Protein AF-A0A350LRL0-F1 (afdb_monomer_lite)

Structure (mmCIF, N/CA/C/O backbone):
data_AF-A0A350LRL0-F1
#
_entry.id   AF-A0A350LRL0-F1
#
loop_
_atom_site.group_PDB
_atom_site.id
_atom_site.type_symbol
_atom_site.label_atom_id
_atom_site.label_alt_id
_atom_site.label_comp_id
_atom_site.label_asym_id
_atom_site.label_entity_id
_atom_site.label_seq_id
_atom_site.pdbx_PDB_ins_code
_atom_site.Cartn_x
_atom_site.Cartn_y
_atom_site.Cartn_z
_atom_site.occupancy
_atom_site.B_iso_or_equiv
_atom_site.auth_seq_id
_atom_site.auth_comp_id
_atom_site.auth_asym_id
_atom_site.auth_atom_id
_atom_site.pdbx_PDB_model_num
ATOM 1 N N . MET A 1 1 ? -46.488 15.321 -4.373 1.00 42.00 1 MET A N 1
ATOM 2 C CA . MET A 1 1 ? -45.842 15.539 -5.686 1.00 42.00 1 MET A CA 1
ATOM 3 C C . MET A 1 1 ? -44.333 15.478 -5.457 1.00 42.00 1 MET A C 1
ATOM 5 O O . MET A 1 1 ? -43.796 16.385 -4.841 1.00 42.00 1 MET A O 1
ATOM 9 N N . ILE A 1 2 ? -43.688 14.354 -5.788 1.00 46.22 2 ILE A N 1
ATOM 10 C CA . ILE A 1 2 ? -42.253 14.111 -5.539 1.00 46.22 2 ILE A CA 1
ATOM 11 C C . ILE A 1 2 ? -41.483 14.585 -6.781 1.00 46.22 2 ILE A C 1
ATOM 13 O O . ILE A 1 2 ? -41.866 14.192 -7.885 1.00 46.22 2 ILE A O 1
ATOM 17 N N . PRO A 1 3 ? -40.447 15.434 -6.658 1.00 43.06 3 PRO A N 1
ATOM 18 C CA . PRO A 1 3 ? -39.715 15.912 -7.823 1.00 43.06 3 PRO A CA 1
ATOM 19 C C . PRO A 1 3 ? -38.925 14.760 -8.472 1.00 43.06 3 PRO A C 1
ATOM 21 O O . PRO A 1 3 ? -38.375 13.914 -7.761 1.00 43.06 3 PRO A O 1
ATOM 24 N N . PRO A 1 4 ? -38.843 14.704 -9.812 1.00 54.34 4 PRO A N 1
ATOM 25 C CA . PRO A 1 4 ? -38.115 13.648 -10.501 1.00 54.34 4 PRO A CA 1
ATOM 26 C C . PRO A 1 4 ? -36.609 13.771 -10.241 1.00 54.34 4 PRO A C 1
ATOM 28 O O . PRO A 1 4 ? -36.008 14.834 -10.423 1.00 54.34 4 PRO A O 1
ATOM 31 N N . PHE A 1 5 ? -35.987 12.657 -9.847 1.00 51.94 5 PHE A N 1
ATOM 32 C CA . PHE A 1 5 ? -34.536 12.521 -9.744 1.00 51.94 5 PHE A CA 1
ATOM 33 C C . PHE A 1 5 ? -33.891 12.851 -11.098 1.00 51.94 5 PHE A C 1
ATOM 35 O O . PHE A 1 5 ? -33.984 12.084 -12.058 1.00 51.94 5 PHE A O 1
ATOM 42 N N . ARG A 1 6 ? -33.192 13.989 -11.184 1.00 49.06 6 ARG A N 1
ATOM 43 C CA . ARG A 1 6 ? -32.294 14.274 -12.308 1.00 49.06 6 ARG A CA 1
ATOM 44 C C . ARG A 1 6 ? -31.150 13.261 -12.270 1.00 49.06 6 ARG A C 1
ATOM 46 O O . ARG A 1 6 ? -30.215 13.412 -11.485 1.00 49.06 6 ARG A O 1
ATOM 53 N N . ARG A 1 7 ? -31.194 12.251 -13.146 1.00 56.03 7 ARG A N 1
ATOM 54 C CA . ARG A 1 7 ? -30.024 11.423 -13.474 1.00 56.03 7 ARG A CA 1
ATOM 55 C C . ARG A 1 7 ? -28.923 12.352 -13.990 1.00 56.03 7 ARG A C 1
ATOM 57 O O . ARG A 1 7 ? -28.974 12.819 -15.127 1.00 56.03 7 ARG A O 1
ATOM 64 N N . ARG A 1 8 ? -27.932 12.643 -13.144 1.00 60.28 8 ARG A N 1
ATOM 65 C CA . ARG A 1 8 ? -26.659 13.215 -13.589 1.00 60.28 8 ARG A CA 1
ATOM 66 C C . ARG A 1 8 ? -26.083 12.234 -14.609 1.00 60.28 8 ARG A C 1
ATOM 68 O O . ARG A 1 8 ? -25.881 11.068 -14.288 1.00 60.28 8 ARG A O 1
ATOM 75 N N . ARG A 1 9 ? -25.880 12.693 -15.845 1.00 48.00 9 ARG A N 1
ATOM 76 C CA . ARG A 1 9 ? -25.176 11.926 -16.877 1.00 48.00 9 ARG A CA 1
ATOM 77 C C . ARG A 1 9 ? -23.776 11.639 -16.330 1.00 48.00 9 ARG A C 1
ATOM 79 O O . ARG A 1 9 ? -23.024 12.582 -16.087 1.00 48.00 9 ARG A O 1
ATOM 86 N N . SER A 1 10 ? -23.471 10.372 -16.063 1.00 53.81 10 SER A N 1
ATOM 87 C CA . SER A 1 10 ? -22.123 9.951 -15.690 1.00 53.81 10 SER A CA 1
ATOM 88 C C . SER A 1 10 ? -21.172 10.391 -16.797 1.00 53.81 10 SER A C 1
ATOM 90 O O . SER A 1 10 ? -21.461 10.173 -17.977 1.00 53.81 10 SER A O 1
ATOM 92 N N . ALA A 1 11 ? -20.073 11.050 -16.431 1.00 51.41 11 ALA A N 1
ATOM 93 C CA . ALA A 1 11 ? -18.986 11.287 -17.371 1.00 51.41 11 ALA A CA 1
ATOM 94 C C . ALA A 1 11 ? -18.557 9.934 -17.976 1.00 51.41 11 ALA A C 1
ATOM 96 O O . ALA A 1 11 ? -18.640 8.920 -17.273 1.00 51.41 11 ALA A O 1
ATOM 97 N N . PRO A 1 12 ? -18.144 9.888 -19.255 1.00 48.00 12 PRO A N 1
ATOM 98 C CA . PRO A 1 12 ? -17.633 8.656 -19.841 1.00 48.00 12 PRO A CA 1
ATOM 99 C C . PRO A 1 12 ? -16.511 8.114 -18.952 1.00 48.00 12 PRO A C 1
ATOM 101 O O . PRO A 1 12 ? -15.641 8.875 -18.522 1.00 48.00 12 PRO A O 1
ATOM 104 N N . ALA A 1 13 ? -16.580 6.820 -18.624 1.00 58.97 13 ALA A N 1
ATOM 105 C CA . ALA A 1 13 ? -15.559 6.170 -17.817 1.00 58.97 13 ALA A CA 1
ATOM 106 C C . ALA A 1 13 ? -14.205 6.379 -18.502 1.00 58.97 13 ALA A C 1
ATOM 108 O O . ALA A 1 13 ? -14.066 6.118 -19.699 1.00 58.97 13 ALA A O 1
ATOM 109 N N . ALA A 1 14 ? -13.226 6.901 -17.760 1.00 59.66 14 ALA A N 1
ATOM 110 C CA . ALA A 1 14 ? -11.861 6.957 -18.257 1.00 59.66 14 ALA A CA 1
ATOM 111 C C . ALA A 1 14 ? -11.433 5.533 -18.658 1.00 59.66 14 ALA A C 1
ATOM 113 O O . ALA A 1 14 ? -11.824 4.583 -17.972 1.00 59.66 14 ALA A O 1
ATOM 114 N N . PRO A 1 15 ? -10.669 5.363 -19.750 1.00 62.28 15 PRO A N 1
ATOM 115 C CA . PRO A 1 15 ? -10.182 4.045 -20.130 1.00 62.28 15 PRO A CA 1
ATOM 116 C C . PRO A 1 15 ? -9.421 3.431 -18.950 1.00 62.28 15 PRO A C 1
ATOM 118 O O . PRO A 1 15 ? -8.606 4.107 -18.316 1.00 62.28 15 PRO A O 1
ATOM 121 N N . SER A 1 16 ? -9.719 2.168 -18.639 1.00 77.62 16 SER A N 1
ATOM 122 C CA . SER A 1 16 ? -9.045 1.434 -17.571 1.00 77.62 16 SER A CA 1
ATOM 123 C C . SER A 1 16 ? -7.549 1.386 -17.866 1.00 77.62 16 SER A C 1
ATOM 125 O O . SER A 1 16 ? -7.138 0.915 -18.928 1.00 77.62 16 SER A O 1
ATOM 127 N N . LEU A 1 17 ? -6.739 1.899 -16.941 1.00 86.19 17 LEU A N 1
ATOM 128 C CA . LEU A 1 17 ? -5.289 1.771 -17.035 1.00 86.19 17 LEU A CA 1
ATOM 129 C C . LEU A 1 17 ? -4.916 0.295 -16.892 1.00 86.19 17 LEU A C 1
ATOM 131 O O . LEU A 1 17 ? -5.465 -0.396 -16.036 1.00 86.19 17 LEU A O 1
ATOM 135 N N . ALA A 1 18 ? -3.974 -0.170 -17.712 1.00 93.38 18 ALA A N 1
ATOM 136 C CA . ALA A 1 18 ? -3.388 -1.488 -17.510 1.00 93.38 18 ALA A CA 1
ATOM 137 C C . ALA A 1 18 ? -2.652 -1.525 -16.161 1.00 93.38 18 ALA A C 1
ATOM 139 O O . ALA A 1 18 ? -2.055 -0.525 -15.751 1.00 93.38 18 ALA A O 1
ATOM 140 N N . ILE A 1 19 ? -2.687 -2.676 -15.496 1.00 94.88 19 ILE A N 1
ATOM 141 C CA . ILE A 1 19 ? -1.910 -2.955 -14.287 1.00 94.88 19 ILE A CA 1
ATOM 142 C C . ILE A 1 19 ? -0.736 -3.849 -14.681 1.00 94.88 19 ILE A C 1
ATOM 144 O O . ILE A 1 19 ? -0.911 -4.789 -15.455 1.00 94.88 19 ILE A O 1
ATOM 148 N N . HIS A 1 20 ? 0.460 -3.535 -14.193 1.00 96.31 20 HIS A N 1
ATOM 149 C CA . HIS A 1 20 ? 1.677 -4.272 -14.521 1.00 96.31 20 HIS A CA 1
ATOM 150 C C . HIS A 1 20 ? 2.551 -4.458 -13.281 1.00 96.31 20 HIS A C 1
ATOM 152 O O . HIS A 1 20 ? 3.043 -3.477 -12.729 1.00 96.31 20 HIS A O 1
ATOM 158 N N . ALA A 1 21 ? 2.785 -5.701 -12.867 1.00 95.75 21 ALA A N 1
ATOM 159 C CA . ALA A 1 21 ? 3.709 -5.995 -11.776 1.00 95.75 21 ALA A CA 1
ATOM 160 C C . ALA A 1 21 ? 5.155 -5.752 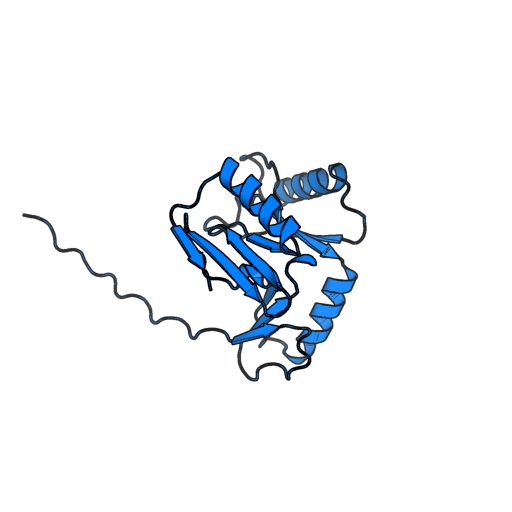-12.220 1.00 95.75 21 ALA A C 1
ATOM 162 O O . ALA A 1 21 ? 5.606 -6.326 -13.215 1.00 95.75 21 ALA A O 1
ATOM 163 N N . VAL A 1 22 ? 5.872 -4.898 -11.482 1.00 93.94 22 VAL A N 1
ATOM 164 C CA . VAL A 1 22 ? 7.192 -4.389 -11.884 1.00 93.94 22 VAL A CA 1
ATOM 165 C C . VAL A 1 22 ? 8.258 -5.487 -11.958 1.00 93.94 22 VAL A C 1
ATOM 167 O O . VAL A 1 22 ? 9.186 -5.398 -12.755 1.00 93.94 22 VAL A O 1
ATOM 170 N N . GLU A 1 23 ? 8.076 -6.553 -11.182 1.00 90.00 23 GLU A N 1
ATOM 171 C CA . GLU A 1 23 ? 8.978 -7.706 -11.084 1.00 90.00 23 GLU A CA 1
ATOM 172 C C . GLU A 1 23 ? 8.495 -8.918 -11.899 1.00 90.00 23 GLU A C 1
ATOM 174 O O . GLU A 1 23 ? 9.087 -9.989 -11.835 1.00 90.00 23 GLU A O 1
ATOM 179 N N . SER A 1 24 ? 7.447 -8.767 -12.722 1.00 90.00 24 SER A N 1
ATOM 180 C CA . SER A 1 24 ? 6.885 -9.882 -13.509 1.00 90.00 24 SER A CA 1
ATOM 181 C C . SER A 1 24 ? 7.812 -10.435 -14.599 1.00 90.00 24 SER A C 1
ATOM 183 O O . SER A 1 24 ? 7.529 -11.487 -15.168 1.00 90.00 24 SER A O 1
ATOM 185 N N . GLY A 1 25 ? 8.863 -9.699 -14.975 1.00 88.56 25 GLY A N 1
ATOM 186 C CA . GLY A 1 25 ? 9.706 -10.012 -16.135 1.00 88.56 25 GLY A CA 1
ATOM 187 C C . GLY A 1 25 ? 9.011 -9.832 -17.494 1.00 88.56 25 GLY A C 1
ATOM 188 O O . GLY A 1 25 ? 9.649 -9.988 -18.536 1.00 88.56 25 GLY A O 1
ATOM 189 N N . ALA A 1 26 ? 7.721 -9.479 -17.515 1.00 91.94 26 ALA A N 1
ATOM 190 C CA . ALA A 1 26 ? 6.982 -9.221 -18.742 1.00 91.94 26 ALA A CA 1
ATOM 191 C C . ALA A 1 26 ? 7.381 -7.866 -19.365 1.00 91.94 26 ALA A C 1
ATOM 193 O O . ALA A 1 26 ? 7.749 -6.932 -18.648 1.00 91.94 26 ALA A O 1
ATOM 194 N N . PRO A 1 27 ? 7.266 -7.699 -20.697 1.00 94.56 27 PRO A N 1
ATOM 195 C CA . PRO A 1 27 ? 7.508 -6.411 -21.339 1.00 94.56 27 PRO A CA 1
ATOM 196 C C . PRO A 1 27 ? 6.594 -5.299 -20.801 1.00 94.56 27 PRO A C 1
ATOM 198 O O . PRO A 1 27 ? 5.399 -5.510 -20.584 1.00 94.56 27 PRO A O 1
ATOM 201 N N . LEU A 1 28 ? 7.138 -4.084 -20.659 1.00 95.44 28 LEU A N 1
ATOM 202 C CA . LEU A 1 28 ? 6.375 -2.919 -20.196 1.00 95.44 28 LEU A CA 1
ATOM 203 C C . LEU A 1 28 ? 5.212 -2.590 -21.164 1.00 95.44 28 LEU A C 1
ATOM 205 O O . LEU A 1 28 ? 5.449 -2.493 -22.375 1.00 95.44 28 LEU A O 1
ATOM 209 N N . PRO A 1 29 ? 3.985 -2.316 -20.669 1.00 95.62 29 PRO A N 1
ATOM 210 C CA . PRO A 1 29 ? 2.821 -2.047 -21.518 1.00 95.62 29 PRO A CA 1
ATOM 211 C C . PRO A 1 29 ? 3.025 -0.883 -22.492 1.00 95.62 29 PRO A C 1
ATOM 213 O O . PRO A 1 29 ? 3.477 0.189 -22.096 1.00 95.62 29 PRO A O 1
ATOM 216 N N . VAL A 1 30 ? 2.630 -1.047 -23.760 1.00 93.81 30 VAL A N 1
ATOM 217 C CA . VAL A 1 30 ? 2.794 -0.019 -24.814 1.00 93.81 30 VAL A CA 1
ATOM 218 C C . VAL A 1 30 ? 2.000 1.272 -24.554 1.00 93.81 30 VAL A C 1
ATOM 220 O O . VAL A 1 30 ? 2.432 2.347 -24.966 1.00 93.81 30 VAL A O 1
ATOM 223 N N . GLY A 1 31 ? 0.869 1.185 -23.847 1.00 94.00 31 GLY A N 1
ATOM 224 C CA . GLY A 1 31 ? 0.020 2.320 -23.464 1.00 94.00 31 GLY A CA 1
ATOM 225 C C . GLY A 1 31 ? 0.231 2.790 -22.017 1.00 94.00 31 GLY A C 1
ATOM 226 O O . GLY A 1 31 ? 1.114 2.286 -21.328 1.00 94.00 31 GLY A O 1
ATOM 227 N N . PRO A 1 32 ? -0.565 3.765 -21.533 1.00 95.81 32 PRO A N 1
ATOM 228 C CA . PRO A 1 32 ? -0.540 4.187 -20.133 1.00 95.81 32 PRO A CA 1
ATOM 229 C C . PRO A 1 32 ? -0.893 3.047 -19.166 1.00 95.81 32 PRO A C 1
ATOM 231 O O . PRO A 1 32 ? -1.869 2.329 -19.386 1.00 95.81 32 PRO A O 1
ATOM 234 N N . PHE A 1 33 ? -0.140 2.920 -18.074 1.00 96.62 33 PHE A N 1
ATOM 235 C CA . PHE A 1 33 ? -0.326 1.865 -17.076 1.00 96.62 33 PHE A CA 1
ATOM 236 C C . PHE A 1 33 ? 0.024 2.332 -15.660 1.00 96.62 33 PHE A C 1
ATOM 238 O O . PHE A 1 33 ? 0.646 3.380 -15.462 1.00 96.62 33 PHE A O 1
ATOM 245 N N . VAL A 1 34 ? -0.382 1.540 -14.674 1.00 96.69 34 VAL A N 1
ATOM 246 C CA . VAL A 1 34 ? 0.053 1.628 -13.279 1.00 96.69 34 VAL A CA 1
ATOM 247 C C . VAL A 1 34 ? 0.939 0.425 -12.992 1.00 96.69 34 VAL A C 1
ATOM 249 O O . VAL A 1 34 ? 0.551 -0.710 -13.269 1.00 96.69 34 VAL A O 1
ATOM 252 N N . ALA A 1 35 ? 2.131 0.680 -12.464 1.00 97.62 35 ALA A N 1
ATOM 253 C CA . ALA A 1 35 ? 3.012 -0.373 -11.997 1.00 97.62 35 ALA A CA 1
ATOM 254 C C . ALA A 1 35 ? 2.628 -0.794 -10.574 1.00 97.62 35 ALA A C 1
ATOM 256 O O . ALA A 1 35 ? 2.305 0.065 -9.745 1.00 97.62 35 ALA A O 1
ATOM 257 N N . THR A 1 36 ? 2.706 -2.089 -10.287 1.00 97.69 36 THR A N 1
ATOM 258 C CA . THR A 1 36 ? 2.526 -2.632 -8.940 1.00 97.69 36 THR A CA 1
ATOM 259 C C . THR A 1 36 ? 3.813 -3.211 -8.385 1.00 97.69 36 THR A C 1
ATOM 261 O O . THR A 1 36 ? 4.625 -3.769 -9.124 1.00 97.69 36 THR A O 1
ATOM 264 N N . VAL A 1 37 ? 3.973 -3.062 -7.075 1.00 97.50 37 VAL A N 1
ATOM 265 C CA . VAL A 1 37 ? 5.040 -3.669 -6.269 1.00 97.50 37 VAL A CA 1
ATOM 266 C C . VAL A 1 37 ? 4.404 -4.583 -5.222 1.00 97.50 37 VAL A C 1
ATOM 268 O O . VAL A 1 37 ? 3.230 -4.352 -4.891 1.00 97.50 37 VAL A O 1
ATOM 271 N N . PRO A 1 38 ? 5.134 -5.580 -4.693 1.00 96.62 38 PRO A N 1
ATOM 272 C CA . PRO A 1 38 ? 4.622 -6.416 -3.618 1.00 96.62 38 PRO A CA 1
ATOM 273 C C . PRO A 1 38 ? 4.167 -5.558 -2.438 1.00 96.62 38 PRO A C 1
ATOM 275 O O . PRO A 1 38 ? 4.906 -4.712 -1.926 1.00 96.62 38 PRO A O 1
ATOM 278 N N . GLY A 1 39 ? 2.923 -5.744 -2.002 1.00 96.75 39 GLY A N 1
ATOM 279 C CA . GLY A 1 39 ? 2.370 -4.920 -0.933 1.00 96.75 39 GLY A CA 1
ATOM 280 C C . GLY A 1 39 ? 3.059 -5.100 0.421 1.00 96.75 39 GLY A C 1
ATOM 281 O O . GLY A 1 39 ? 3.058 -4.169 1.228 1.00 96.75 39 GLY A O 1
ATOM 282 N N . ALA A 1 40 ? 3.680 -6.260 0.643 1.00 96.00 40 ALA A N 1
ATOM 283 C CA . ALA A 1 40 ? 4.448 -6.567 1.846 1.00 96.00 40 ALA A CA 1
ATOM 284 C C . ALA A 1 40 ? 5.738 -5.731 1.962 1.00 96.00 40 ALA A C 1
ATOM 286 O O . ALA A 1 40 ? 6.163 -5.434 3.076 1.00 96.00 40 ALA A O 1
ATOM 287 N N . ASP A 1 41 ? 6.308 -5.284 0.835 1.00 96.88 41 ASP A N 1
ATOM 288 C CA . ASP A 1 41 ? 7.512 -4.436 0.793 1.00 96.88 41 ASP A CA 1
ATOM 289 C C . ASP A 1 41 ? 7.188 -2.935 0.863 1.00 96.88 41 ASP A C 1
ATOM 291 O O . ASP A 1 41 ? 8.073 -2.090 1.030 1.00 96.88 41 ASP A O 1
ATOM 295 N N . ALA A 1 42 ? 5.906 -2.590 0.731 1.00 96.88 42 ALA A N 1
ATOM 296 C CA . ALA A 1 42 ? 5.394 -1.232 0.849 1.00 96.88 42 ALA A CA 1
ATOM 297 C C . ALA A 1 42 ? 4.130 -1.172 1.739 1.00 96.88 42 ALA A C 1
ATOM 299 O O . ALA A 1 42 ? 3.057 -0.751 1.274 1.00 96.88 42 ALA A O 1
ATOM 300 N N . PRO A 1 43 ? 4.220 -1.598 3.017 1.00 96.44 43 PRO A N 1
ATOM 301 C CA . PRO A 1 43 ? 3.092 -1.600 3.933 1.00 96.44 43 PRO A CA 1
ATOM 302 C C . PRO A 1 43 ? 2.570 -0.192 4.216 1.00 96.44 43 PRO A C 1
ATOM 304 O O . PRO A 1 43 ? 3.284 0.817 4.159 1.00 96.44 43 PRO A O 1
ATOM 307 N N . LEU A 1 44 ? 1.292 -0.151 4.577 1.00 96.38 44 LEU A N 1
ATOM 308 C CA . LEU A 1 44 ? 0.590 1.050 4.981 1.00 96.38 44 LEU A CA 1
ATOM 309 C C . LEU A 1 44 ? 0.468 1.083 6.507 1.00 96.38 44 LEU A C 1
ATOM 311 O O . LEU A 1 44 ? -0.272 0.302 7.093 1.00 96.38 44 LEU A O 1
ATOM 315 N N . LEU A 1 45 ? 1.193 1.992 7.156 1.00 95.31 45 LEU A N 1
ATOM 316 C CA . LEU A 1 45 ? 1.216 2.085 8.615 1.00 95.31 45 LEU A CA 1
ATOM 317 C C . LEU A 1 45 ? 0.248 3.165 9.122 1.00 95.31 45 LEU A C 1
ATOM 319 O O . LEU A 1 45 ? 0.302 4.299 8.621 1.00 95.31 45 LEU A O 1
ATOM 323 N N . PRO A 1 46 ? -0.619 2.853 10.106 1.00 94.06 46 PRO A N 1
ATOM 324 C CA . PRO A 1 46 ? -1.492 3.832 10.739 1.00 94.06 46 PRO A CA 1
ATOM 325 C C . PRO A 1 46 ? -0.706 4.803 11.621 1.00 94.06 46 PRO A C 1
ATOM 327 O O . PRO A 1 46 ? 0.348 4.478 12.166 1.00 94.06 46 PRO A O 1
ATOM 330 N N . LEU A 1 47 ? -1.224 6.023 11.744 1.00 94.88 47 LEU A N 1
ATOM 331 C CA . LEU A 1 47 ? -0.637 7.102 12.529 1.00 94.88 47 LEU A CA 1
ATOM 332 C C . LEU A 1 47 ? -1.719 7.799 13.349 1.00 94.88 47 LEU A C 1
ATOM 334 O O . LEU A 1 47 ? -2.796 8.107 12.837 1.00 94.88 47 LEU A O 1
ATOM 338 N N . ASP A 1 48 ? -1.387 8.155 14.584 1.00 92.69 48 ASP A N 1
ATOM 339 C CA . ASP A 1 48 ? -2.263 8.940 15.453 1.00 92.69 48 ASP A CA 1
ATOM 340 C C . ASP A 1 48 ? -1.948 10.435 15.303 1.00 92.69 48 ASP A C 1
ATOM 342 O O . ASP A 1 48 ? -1.177 11.028 16.061 1.00 92.69 48 ASP A O 1
ATOM 346 N N . LEU A 1 49 ? -2.457 11.047 14.235 1.00 91.44 49 LEU A N 1
ATOM 347 C CA . LEU A 1 49 ? -2.132 12.432 13.895 1.00 91.44 49 LEU A CA 1
ATOM 348 C C . LEU A 1 49 ? -3.201 13.407 14.404 1.00 91.44 49 LEU A C 1
ATOM 350 O O . LEU A 1 49 ? -4.345 13.332 13.947 1.00 91.44 49 LEU A O 1
ATOM 354 N N . PRO A 1 50 ? -2.831 14.419 15.215 1.00 88.62 50 PRO A N 1
ATOM 355 C CA . PRO A 1 50 ? -3.764 15.455 15.640 1.00 88.62 50 PRO A CA 1
ATOM 356 C C . PRO A 1 50 ? -4.458 16.147 14.458 1.00 88.62 50 PRO A C 1
ATOM 358 O O . PRO A 1 50 ? -3.833 16.481 13.444 1.00 88.62 50 PRO A O 1
ATOM 361 N N . SER A 1 51 ? -5.757 16.410 14.604 1.00 84.38 51 SER A N 1
ATOM 362 C CA . SER A 1 51 ? -6.614 16.973 13.549 1.00 84.38 51 SER A CA 1
ATOM 363 C C . SER A 1 51 ? -6.235 18.397 13.125 1.00 84.38 51 SER A C 1
ATOM 365 O O . SER A 1 51 ? -6.521 18.793 11.999 1.00 84.38 51 SER A O 1
ATOM 367 N N . GLY A 1 52 ? -5.562 19.159 13.994 1.00 86.50 52 GLY A N 1
ATOM 368 C CA . GLY A 1 52 ? -5.100 20.522 13.705 1.00 86.50 52 GLY A CA 1
ATOM 369 C C . GLY A 1 52 ? -3.797 20.612 12.899 1.00 86.50 52 GLY A C 1
ATOM 370 O O . GLY A 1 52 ? -3.405 21.710 12.506 1.00 86.50 52 GLY A O 1
ATOM 371 N N . LEU A 1 53 ? -3.100 19.493 12.659 1.00 89.00 53 LEU A N 1
ATOM 372 C CA . LEU A 1 53 ? -1.830 19.494 11.928 1.00 89.00 53 LEU A CA 1
ATOM 373 C C . LEU A 1 53 ? -2.039 19.398 10.419 1.00 89.00 53 LEU A C 1
ATOM 375 O O . LEU A 1 53 ? -2.632 18.434 9.935 1.00 89.00 53 LEU A O 1
ATOM 379 N N . ASN A 1 54 ? -1.414 20.321 9.686 1.00 87.69 54 ASN A N 1
ATOM 380 C CA . ASN A 1 54 ? -1.444 20.388 8.226 1.00 87.69 54 ASN A CA 1
ATOM 381 C C . ASN A 1 54 ? -0.029 20.459 7.630 1.00 87.69 54 ASN A C 1
ATOM 383 O O . ASN A 1 54 ? 0.932 20.837 8.309 1.00 87.69 54 ASN A O 1
ATOM 387 N N . GLY A 1 55 ? 0.090 20.111 6.345 1.00 88.75 55 GLY A N 1
ATOM 388 C CA . GLY A 1 55 ? 1.317 20.259 5.558 1.00 88.75 55 GLY A CA 1
ATOM 389 C C . GLY A 1 55 ? 2.567 19.683 6.234 1.00 88.75 55 GLY A C 1
ATOM 390 O O . GLY A 1 55 ? 2.562 18.568 6.758 1.00 88.75 55 GLY A O 1
ATOM 391 N N . VAL A 1 56 ? 3.643 20.473 6.250 1.00 91.12 56 VAL A N 1
ATOM 392 C CA . VAL A 1 56 ? 4.960 20.070 6.777 1.00 91.12 56 VAL A CA 1
ATOM 393 C C . VAL A 1 56 ? 4.907 19.673 8.256 1.00 91.12 56 VAL A C 1
ATOM 395 O O . VAL A 1 56 ? 5.598 18.741 8.665 1.00 91.12 56 VAL A O 1
ATOM 398 N N . ALA A 1 57 ? 4.076 20.335 9.070 1.00 92.81 57 ALA A N 1
ATOM 399 C CA . ALA A 1 57 ? 3.956 20.011 10.492 1.00 92.81 57 ALA A CA 1
ATOM 400 C C . ALA A 1 57 ? 3.378 18.603 10.700 1.00 92.81 57 ALA A C 1
ATOM 402 O O . ALA A 1 57 ? 3.898 17.834 11.511 1.00 92.81 57 ALA A O 1
ATOM 403 N N . ARG A 1 58 ? 2.360 18.242 9.908 1.00 94.50 58 ARG A N 1
ATOM 404 C CA . ARG A 1 58 ? 1.769 16.898 9.903 1.00 94.50 58 ARG A CA 1
ATOM 405 C C . ARG A 1 58 ? 2.796 15.842 9.505 1.00 94.50 58 ARG A C 1
ATOM 407 O O . ARG A 1 58 ? 2.956 14.847 10.207 1.00 94.50 58 ARG A O 1
ATOM 414 N N . GLU A 1 59 ? 3.547 16.089 8.432 1.00 94.06 59 GLU A N 1
ATOM 415 C CA . GLU A 1 59 ? 4.597 15.170 7.973 1.00 94.06 59 GLU A CA 1
ATOM 416 C C . GLU A 1 59 ? 5.727 15.005 8.998 1.00 94.06 59 GLU A C 1
ATOM 418 O O . GLU A 1 59 ? 6.220 13.894 9.200 1.00 94.06 59 GLU A O 1
ATOM 423 N N . ARG A 1 60 ? 6.121 16.079 9.695 1.00 94.19 60 ARG A N 1
ATOM 424 C CA . ARG A 1 60 ? 7.148 16.015 10.744 1.00 94.19 60 ARG A CA 1
ATOM 425 C C . ARG A 1 60 ? 6.711 15.141 11.919 1.00 94.19 60 ARG A C 1
ATOM 427 O O . ARG A 1 60 ? 7.524 14.354 12.406 1.00 94.19 60 ARG A O 1
ATOM 434 N N . VAL A 1 61 ? 5.460 15.273 12.362 1.00 95.56 61 VAL A N 1
ATOM 435 C CA . VAL A 1 61 ? 4.901 14.459 13.454 1.00 95.56 61 VAL A CA 1
ATOM 436 C C . VAL A 1 61 ? 4.757 13.001 13.027 1.00 95.56 61 VAL A C 1
ATOM 438 O O . VAL A 1 61 ? 5.231 12.129 13.747 1.00 95.56 61 VAL A O 1
ATOM 441 N N . ALA A 1 62 ? 4.237 12.737 11.826 1.00 95.50 62 ALA A N 1
ATOM 442 C CA . ALA A 1 62 ? 4.150 11.387 11.267 1.00 95.50 62 ALA A CA 1
ATOM 443 C C . ALA A 1 62 ? 5.513 10.680 11.226 1.00 95.50 62 ALA A C 1
ATOM 445 O O . ALA A 1 62 ? 5.677 9.585 11.755 1.00 95.50 62 ALA A O 1
ATOM 446 N N . ARG A 1 63 ? 6.534 11.340 10.661 1.00 94.94 63 ARG A N 1
ATOM 447 C CA . ARG A 1 63 ? 7.897 10.786 10.606 1.00 94.94 63 ARG A CA 1
ATOM 448 C C . ARG A 1 63 ? 8.486 10.555 11.995 1.00 94.94 63 ARG A C 1
ATOM 450 O O . ARG A 1 63 ? 9.312 9.665 12.153 1.00 94.94 63 ARG A O 1
ATOM 457 N N . ARG A 1 64 ? 8.121 11.377 12.985 1.00 94.31 64 ARG A N 1
ATOM 458 C CA . ARG A 1 64 ? 8.554 11.178 14.371 1.00 94.31 64 ARG A CA 1
ATOM 459 C C . ARG A 1 64 ? 7.898 9.943 14.982 1.00 94.31 64 ARG A C 1
ATOM 461 O O . ARG A 1 64 ? 8.634 9.119 15.496 1.00 94.31 64 ARG A O 1
ATOM 468 N N . GLN A 1 65 ? 6.579 9.792 14.864 1.00 95.75 65 GLN A N 1
ATOM 469 C CA . GLN A 1 65 ? 5.873 8.612 15.374 1.00 95.75 65 GLN A CA 1
ATOM 470 C C . GLN A 1 65 ? 6.453 7.313 14.815 1.00 95.75 65 GLN A C 1
ATOM 472 O O . GLN A 1 65 ? 6.712 6.391 15.575 1.00 95.75 65 GLN A O 1
ATOM 477 N N . LEU A 1 66 ? 6.749 7.270 13.513 1.00 95.31 66 LEU A N 1
ATOM 478 C CA . LEU A 1 66 ? 7.364 6.092 12.897 1.00 95.31 66 LEU A CA 1
ATOM 479 C C . LEU A 1 66 ? 8.766 5.794 13.445 1.00 95.31 66 LEU A C 1
ATOM 481 O O . LEU A 1 66 ? 9.080 4.639 13.716 1.00 95.31 66 LEU A O 1
ATOM 485 N N . ARG A 1 67 ? 9.607 6.817 13.648 1.00 93.50 67 ARG A N 1
ATOM 486 C CA . ARG A 1 67 ? 10.924 6.627 14.283 1.00 93.50 67 ARG A CA 1
ATOM 487 C C . ARG A 1 67 ? 10.797 6.140 15.722 1.00 93.50 67 ARG A C 1
ATOM 489 O O . ARG A 1 67 ? 11.524 5.235 16.110 1.00 93.50 67 ARG A O 1
ATOM 496 N N . ASP A 1 68 ? 9.876 6.723 16.483 1.00 94.12 68 ASP A N 1
ATOM 497 C CA . ASP A 1 68 ? 9.621 6.347 17.876 1.00 94.12 68 ASP A CA 1
ATOM 498 C C . ASP A 1 68 ? 9.074 4.901 17.960 1.00 94.12 68 ASP A C 1
ATOM 500 O O . ASP A 1 68 ? 9.358 4.193 18.921 1.00 94.12 68 ASP A O 1
ATOM 504 N N . ALA A 1 69 ? 8.377 4.429 16.916 1.00 91.19 69 ALA A N 1
ATOM 505 C CA . ALA A 1 69 ? 7.936 3.042 16.738 1.00 91.19 69 ALA A CA 1
ATOM 506 C C . ALA A 1 69 ? 9.029 2.086 16.207 1.00 91.19 69 ALA A C 1
ATOM 508 O O . ALA A 1 69 ? 8.749 0.917 15.956 1.00 91.19 69 ALA A O 1
ATOM 509 N N . GLY A 1 70 ? 10.268 2.557 16.023 1.00 89.88 70 GLY A N 1
ATOM 510 C CA . GLY A 1 70 ? 11.409 1.724 15.630 1.00 89.88 70 GLY A CA 1
ATOM 511 C C . GLY A 1 70 ? 11.675 1.623 14.124 1.00 89.88 70 GLY A C 1
ATOM 512 O O . GLY A 1 70 ? 12.514 0.823 13.718 1.00 89.88 70 GLY A O 1
ATOM 513 N N . CYS A 1 71 ? 11.019 2.431 13.281 1.00 88.75 71 CYS A N 1
ATOM 514 C CA . CYS A 1 71 ? 11.346 2.482 11.853 1.00 88.75 71 CYS A CA 1
ATOM 515 C C . CYS A 1 71 ? 12.795 2.955 11.645 1.00 88.75 71 CYS A C 1
ATOM 517 O O . CYS A 1 71 ? 13.176 4.048 12.078 1.00 88.75 71 CYS A O 1
ATOM 519 N N . ALA A 1 72 ? 13.585 2.133 10.954 1.00 82.81 72 ALA A N 1
ATOM 520 C CA . ALA A 1 72 ? 15.006 2.362 10.735 1.00 82.81 72 ALA A CA 1
ATOM 521 C C . ALA A 1 72 ? 15.298 3.562 9.814 1.00 82.81 72 ALA A C 1
ATOM 523 O O . ALA A 1 72 ? 14.459 4.029 9.036 1.00 82.81 72 ALA A O 1
ATOM 524 N N . ALA A 1 73 ? 16.540 4.048 9.881 1.00 83.50 73 ALA A N 1
ATOM 525 C CA . ALA A 1 73 ? 17.078 4.926 8.849 1.00 83.50 73 ALA A CA 1
ATOM 526 C C . ALA A 1 73 ? 17.164 4.172 7.507 1.00 83.50 73 ALA A C 1
ATOM 528 O O . ALA A 1 73 ? 17.381 2.966 7.492 1.00 83.50 73 ALA A O 1
ATOM 529 N N . GLY A 1 74 ? 17.007 4.884 6.387 1.00 88.62 74 GLY A N 1
ATOM 530 C CA . GLY A 1 74 ? 17.044 4.295 5.038 1.00 88.62 74 GLY A CA 1
ATOM 531 C C . GLY A 1 74 ? 15.673 3.984 4.431 1.00 88.62 74 GLY A C 1
ATOM 532 O O . GLY A 1 74 ? 15.583 3.778 3.225 1.00 88.62 74 GLY A O 1
ATOM 533 N N . LEU A 1 75 ? 14.598 4.048 5.222 1.00 94.81 75 LEU A N 1
ATOM 534 C CA . LEU A 1 75 ? 13.232 3.893 4.722 1.00 94.81 75 LEU A CA 1
ATOM 535 C C . LEU A 1 75 ? 12.754 5.143 3.959 1.00 94.81 75 LEU A C 1
ATOM 537 O O . LEU A 1 75 ? 12.922 6.279 4.424 1.00 94.81 75 LEU A O 1
ATOM 541 N N . ASP A 1 76 ? 12.098 4.945 2.814 1.00 94.94 76 ASP A N 1
ATOM 542 C CA . ASP A 1 76 ? 11.318 5.984 2.139 1.00 94.94 76 ASP A CA 1
ATOM 543 C C . ASP A 1 76 ? 9.899 6.000 2.727 1.00 94.94 76 ASP A C 1
ATOM 545 O O . ASP A 1 76 ? 9.189 4.995 2.755 1.00 94.94 76 ASP A O 1
ATOM 549 N N . LEU A 1 77 ? 9.511 7.168 3.242 1.00 95.06 77 LEU A N 1
ATOM 550 C CA . LEU A 1 77 ? 8.251 7.387 3.951 1.00 95.06 77 LEU A CA 1
ATOM 551 C C . LEU A 1 77 ? 7.390 8.363 3.142 1.00 95.06 77 LEU A C 1
ATOM 553 O O . LEU A 1 77 ? 7.777 9.533 2.968 1.00 95.06 77 LEU A O 1
ATOM 557 N N . ARG A 1 78 ? 6.224 7.908 2.667 1.00 93.81 78 ARG A N 1
ATOM 558 C CA . ARG A 1 78 ? 5.290 8.686 1.835 1.00 93.81 78 ARG A CA 1
ATOM 559 C C . ARG A 1 78 ? 3.902 8.797 2.475 1.00 93.81 78 ARG A C 1
ATOM 561 O O . ARG A 1 78 ? 3.286 7.778 2.769 1.00 93.81 78 ARG A O 1
ATOM 568 N N . PRO A 1 79 ? 3.347 10.014 2.626 1.00 94.38 79 PRO A N 1
ATOM 569 C CA . PRO A 1 79 ? 1.967 10.177 3.071 1.00 94.38 79 PRO A CA 1
ATOM 570 C C . PRO A 1 79 ? 0.978 9.463 2.143 1.00 94.38 79 PRO A C 1
ATOM 572 O O . PRO A 1 79 ? 0.959 9.721 0.936 1.00 94.38 79 PRO A O 1
ATOM 575 N N . ALA A 1 80 ? 0.109 8.623 2.702 1.00 93.62 80 ALA A N 1
ATOM 576 C CA . ALA A 1 80 ? -0.911 7.919 1.938 1.00 93.62 80 ALA A CA 1
ATOM 577 C C . ALA A 1 80 ? -2.167 8.787 1.779 1.00 93.62 80 ALA A C 1
ATOM 579 O O . ALA A 1 80 ? -3.106 8.752 2.575 1.00 93.62 80 ALA A O 1
ATOM 580 N N . ARG A 1 81 ? -2.188 9.601 0.723 1.00 91.50 81 ARG A N 1
ATOM 581 C CA . ARG A 1 81 ? -3.292 10.526 0.407 1.00 91.50 81 ARG A CA 1
ATOM 582 C C . ARG A 1 81 ? -4.413 9.824 -0.376 1.00 91.50 81 ARG A C 1
ATOM 584 O O . ARG A 1 81 ? -4.738 10.236 -1.487 1.00 91.50 81 ARG A O 1
ATOM 591 N N . LEU A 1 82 ? -4.950 8.743 0.195 1.00 87.50 82 LEU A N 1
ATOM 592 C CA . LEU A 1 82 ? -5.907 7.831 -0.454 1.00 87.50 82 LEU A CA 1
ATOM 593 C C . LEU A 1 82 ? -7.376 8.290 -0.348 1.00 87.50 82 LEU A C 1
ATOM 595 O O . LEU A 1 82 ? -8.195 7.951 -1.198 1.00 87.50 82 LEU A O 1
ATOM 599 N N . GLY A 1 83 ? -7.701 9.078 0.678 1.00 79.81 83 GLY A N 1
ATOM 600 C CA . GLY A 1 83 ? -9.050 9.573 0.953 1.00 79.81 83 GLY A CA 1
ATOM 601 C C . GLY A 1 83 ? -9.514 10.732 0.067 1.00 79.81 83 GLY A C 1
ATOM 602 O O . GLY A 1 83 ? -8.741 11.363 -0.657 1.00 79.81 83 GLY A O 1
ATOM 603 N N . SER A 1 84 ? -10.796 11.088 0.195 1.00 76.06 84 SER A N 1
ATOM 604 C CA . SER A 1 84 ? -11.398 12.237 -0.510 1.00 76.06 84 SER A CA 1
ATOM 605 C C . SER A 1 84 ? -10.792 13.587 -0.101 1.00 76.06 84 SER A C 1
ATOM 607 O O . SER A 1 84 ? -10.812 14.543 -0.878 1.00 76.06 84 SER A O 1
ATOM 609 N N . ARG A 1 85 ? -10.215 13.669 1.104 1.00 81.62 85 ARG A N 1
ATOM 610 C CA . ARG A 1 85 ? -9.537 14.853 1.641 1.00 81.62 85 ARG A CA 1
ATOM 611 C C . ARG A 1 85 ? -8.035 14.597 1.730 1.00 81.62 85 ARG A C 1
ATOM 613 O O . ARG A 1 85 ? -7.530 14.062 2.709 1.00 81.62 85 ARG A O 1
ATOM 620 N N . ARG A 1 86 ? -7.295 15.041 0.711 1.00 75.50 86 ARG A N 1
ATOM 621 C CA . ARG A 1 86 ? -5.839 14.817 0.590 1.00 75.50 86 ARG A CA 1
ATOM 622 C C . ARG A 1 86 ? -4.995 15.357 1.746 1.00 75.50 86 ARG A C 1
ATOM 624 O O . ARG A 1 86 ? -3.847 14.942 1.867 1.00 75.50 86 ARG A O 1
ATOM 631 N N . GLU A 1 87 ? -5.518 16.285 2.540 1.00 78.88 87 GLU A N 1
ATOM 632 C CA . GLU A 1 87 ? -4.817 16.879 3.686 1.00 78.88 87 GLU A CA 1
ATOM 633 C C . GLU A 1 87 ? -5.071 16.135 5.008 1.00 78.88 87 GLU A C 1
ATOM 635 O O . GLU A 1 87 ? -4.289 16.284 5.940 1.00 78.88 87 GLU A O 1
ATOM 640 N N . SER A 1 88 ? -6.101 15.281 5.091 1.00 81.19 88 SER A N 1
ATOM 641 C CA . SER A 1 88 ? -6.466 14.553 6.318 1.00 81.19 88 SER A CA 1
ATOM 642 C C . SER A 1 88 ? -5.939 13.117 6.364 1.00 81.19 88 SER A C 1
ATOM 644 O O . SER A 1 88 ? -6.487 12.285 7.078 1.00 81.19 88 SER A O 1
ATOM 646 N N . TRP A 1 89 ? -4.899 12.802 5.592 1.00 91.94 89 TRP A N 1
ATOM 647 C CA . TRP A 1 89 ? -4.296 11.468 5.575 1.00 91.94 89 TRP A CA 1
ATOM 648 C C . TRP A 1 89 ? -3.795 11.075 6.971 1.00 91.94 89 TRP A C 1
ATOM 650 O O . TRP A 1 89 ? -3.185 11.892 7.657 1.00 91.94 89 TRP A O 1
ATOM 660 N N . ALA A 1 90 ? -4.029 9.834 7.389 1.00 91.62 90 ALA A N 1
ATOM 661 C CA . ALA A 1 90 ? -3.614 9.306 8.697 1.00 91.62 90 ALA A CA 1
ATOM 662 C C . ALA A 1 90 ? -2.762 8.034 8.580 1.00 91.62 90 ALA A C 1
ATOM 664 O O . ALA A 1 90 ? -2.572 7.317 9.552 1.00 91.62 90 ALA A O 1
ATOM 665 N N . ARG A 1 91 ? -2.254 7.742 7.379 1.00 94.88 91 ARG A N 1
ATOM 666 C CA . ARG A 1 91 ? -1.412 6.574 7.123 1.00 94.88 91 ARG A CA 1
ATOM 667 C C . ARG A 1 91 ? -0.188 6.938 6.291 1.00 94.88 91 ARG A C 1
ATOM 669 O O . ARG A 1 91 ? -0.200 7.916 5.534 1.00 94.88 91 ARG A O 1
ATOM 676 N N . MET A 1 92 ? 0.868 6.154 6.439 1.00 96.06 92 MET A N 1
ATOM 677 C CA . MET A 1 92 ? 2.146 6.312 5.751 1.00 96.06 92 MET A CA 1
ATOM 678 C C . MET A 1 92 ? 2.475 5.035 4.988 1.00 96.06 92 MET A C 1
ATOM 680 O O . MET A 1 92 ? 2.458 3.960 5.573 1.00 96.06 92 MET A O 1
ATOM 684 N N . LEU A 1 93 ? 2.791 5.160 3.702 1.00 96.75 93 LEU A N 1
ATOM 685 C CA . LEU A 1 93 ? 3.469 4.097 2.972 1.00 96.75 93 LEU A CA 1
ATOM 686 C C . LEU A 1 93 ? 4.938 4.111 3.374 1.00 96.75 93 LEU A C 1
ATOM 688 O O . LEU A 1 93 ? 5.582 5.168 3.348 1.00 96.75 93 LEU A O 1
ATOM 692 N N . VAL A 1 94 ? 5.440 2.945 3.748 1.00 96.38 94 VAL A N 1
ATOM 693 C CA . VAL A 1 94 ? 6.811 2.749 4.212 1.00 96.38 94 VAL A CA 1
ATOM 694 C C . VAL A 1 94 ? 7.439 1.665 3.364 1.00 96.38 94 VAL A C 1
ATOM 696 O O . VAL A 1 94 ? 6.845 0.613 3.210 1.00 96.38 94 VAL A O 1
ATOM 699 N N . CYS A 1 95 ? 8.616 1.921 2.807 1.00 96.56 95 CYS A N 1
ATOM 700 C CA . CYS A 1 95 ? 9.373 0.927 2.048 1.00 96.56 95 CYS A CA 1
ATOM 701 C C . CYS A 1 95 ? 10.871 1.172 2.208 1.00 96.56 95 CYS A C 1
ATOM 703 O O . CYS A 1 95 ? 11.290 2.255 2.634 1.00 96.56 95 CYS A O 1
ATOM 705 N N . ASP A 1 96 ? 11.682 0.182 1.854 1.00 96.56 96 ASP A N 1
ATOM 706 C CA . ASP A 1 96 ? 13.125 0.366 1.764 1.00 96.56 96 ASP A CA 1
ATOM 707 C C . ASP A 1 96 ? 13.486 1.342 0.625 1.00 96.56 96 ASP A C 1
ATOM 709 O O . ASP A 1 96 ? 12.934 1.294 -0.480 1.00 96.56 96 ASP A O 1
ATOM 713 N N . GLY A 1 97 ? 14.401 2.274 0.903 1.00 96.38 97 GLY A N 1
ATOM 714 C CA . GLY A 1 97 ? 14.801 3.296 -0.059 1.00 96.38 97 GLY A CA 1
ATOM 715 C C . GLY A 1 97 ? 15.531 2.743 -1.286 1.00 96.38 97 GLY A C 1
ATOM 716 O O . GLY A 1 97 ? 15.377 3.314 -2.371 1.00 96.38 97 GLY A O 1
ATOM 717 N N . ALA A 1 98 ? 16.292 1.654 -1.136 1.00 96.19 98 ALA A N 1
ATOM 718 C CA . ALA A 1 98 ? 16.961 0.971 -2.238 1.00 96.19 98 ALA A CA 1
ATOM 719 C C . ALA A 1 98 ? 15.947 0.206 -3.095 1.00 96.19 98 ALA A C 1
ATOM 721 O O . ALA A 1 98 ? 15.920 0.431 -4.302 1.00 96.19 98 ALA A O 1
ATOM 722 N N . LEU A 1 99 ? 15.021 -0.546 -2.483 1.00 96.12 99 LEU A N 1
ATOM 723 C CA . LEU A 1 99 ? 13.932 -1.205 -3.226 1.00 96.12 99 LEU A CA 1
ATOM 724 C C . LEU A 1 99 ? 13.122 -0.200 -4.051 1.00 96.12 99 LEU A C 1
ATOM 726 O O . LEU A 1 99 ? 12.878 -0.395 -5.241 1.00 96.12 99 LEU A O 1
ATOM 730 N N . ARG A 1 100 ? 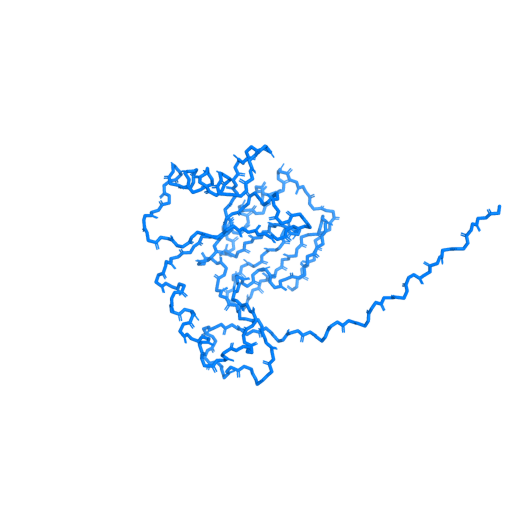12.780 0.952 -3.462 1.00 96.19 100 ARG A N 1
ATOM 731 C CA . ARG A 1 100 ? 12.105 2.027 -4.196 1.00 96.19 100 ARG A CA 1
ATOM 732 C C . ARG A 1 100 ? 12.922 2.524 -5.396 1.00 96.19 100 ARG A C 1
ATOM 734 O O . ARG A 1 100 ? 12.337 2.860 -6.431 1.00 96.19 100 ARG A O 1
ATOM 741 N N . ALA A 1 101 ? 14.239 2.657 -5.252 1.00 96.44 101 ALA A N 1
ATOM 742 C CA . ALA A 1 101 ? 15.115 3.084 -6.340 1.00 96.44 101 ALA A CA 1
ATOM 743 C C . ALA A 1 101 ? 15.204 2.024 -7.451 1.00 96.44 101 ALA A C 1
ATOM 745 O O . ALA A 1 101 ? 15.184 2.380 -8.634 1.00 96.44 101 ALA A O 1
ATOM 746 N N . ASP A 1 102 ? 15.207 0.746 -7.085 1.00 96.81 102 ASP A N 1
ATOM 747 C CA . ASP A 1 102 ? 15.200 -0.374 -8.023 1.00 96.81 102 ASP A CA 1
ATOM 748 C C . ASP A 1 102 ? 13.891 -0.408 -8.818 1.00 96.81 102 ASP A C 1
ATOM 750 O O . ASP A 1 102 ? 13.913 -0.378 -10.051 1.00 96.81 102 ASP A O 1
ATOM 754 N N . TRP A 1 103 ? 12.738 -0.309 -8.147 1.00 97.19 103 TRP A N 1
ATOM 755 C CA . TRP A 1 103 ? 11.436 -0.201 -8.813 1.00 97.19 103 TRP A CA 1
ATOM 756 C C . TRP A 1 103 ? 11.365 0.997 -9.764 1.00 97.19 103 TRP A C 1
ATOM 758 O O . TRP A 1 103 ? 10.842 0.885 -10.875 1.00 97.19 103 TRP A O 1
ATOM 768 N N . ALA A 1 104 ? 11.914 2.149 -9.361 1.00 95.69 104 ALA A N 1
ATOM 769 C CA . ALA A 1 104 ? 11.978 3.332 -10.217 1.00 95.69 104 ALA A CA 1
ATOM 770 C C . ALA A 1 104 ? 12.842 3.095 -11.467 1.00 95.69 104 ALA A C 1
ATOM 772 O O . ALA A 1 104 ? 12.484 3.557 -12.552 1.00 95.69 104 ALA A O 1
ATOM 773 N N . THR A 1 105 ? 13.943 2.355 -11.329 1.00 96.81 105 THR A N 1
ATOM 774 C CA . THR A 1 105 ? 14.830 1.981 -12.437 1.00 96.81 105 THR A CA 1
ATOM 775 C C . 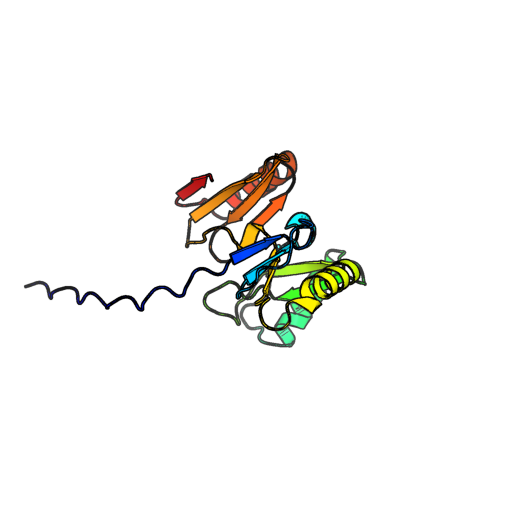THR A 1 105 ? 14.132 1.034 -13.410 1.00 96.81 105 THR A C 1
ATOM 777 O O . THR A 1 105 ? 14.184 1.261 -14.620 1.00 96.81 105 THR A O 1
ATOM 780 N N . LEU A 1 106 ? 13.403 0.037 -12.901 1.00 96.56 106 LEU A N 1
ATOM 781 C CA . LEU A 1 106 ? 12.656 -0.925 -13.718 1.00 96.56 106 LEU A CA 1
ATOM 782 C C . LEU A 1 106 ? 11.592 -0.250 -14.598 1.00 96.56 106 LEU A C 1
ATOM 784 O O . LEU A 1 106 ? 11.434 -0.602 -15.768 1.00 96.56 106 LEU A O 1
ATOM 788 N N . VAL A 1 107 ? 10.888 0.765 -14.080 1.00 96.88 107 VAL A N 1
ATOM 789 C CA . VAL A 1 107 ? 9.859 1.490 -14.853 1.00 96.88 107 VAL A CA 1
ATOM 790 C C . VAL A 1 107 ? 10.395 2.679 -15.649 1.00 96.88 107 VAL A C 1
ATOM 792 O O . VAL A 1 107 ? 9.654 3.240 -16.460 1.00 96.88 107 VAL A O 1
ATOM 795 N N . ALA A 1 108 ? 11.655 3.082 -15.466 1.00 96.75 108 ALA A N 1
ATOM 796 C CA . ALA A 1 108 ? 12.230 4.249 -16.138 1.00 96.75 108 ALA A CA 1
ATOM 797 C C . ALA A 1 108 ? 12.070 4.230 -17.677 1.00 96.75 108 ALA A C 1
ATOM 799 O O . ALA A 1 108 ? 11.682 5.266 -18.233 1.00 96.75 108 ALA A O 1
ATOM 800 N N . PRO A 1 109 ? 12.238 3.091 -18.390 1.00 97.00 109 PRO A N 1
ATOM 801 C CA . PRO A 1 109 ? 12.042 3.029 -19.844 1.00 97.00 109 PRO A CA 1
ATOM 802 C C . PRO A 1 109 ? 10.601 3.323 -20.302 1.00 97.00 109 PRO A C 1
ATOM 804 O O . PRO A 1 109 ? 10.362 3.662 -21.465 1.00 97.00 109 PRO A O 1
ATOM 807 N N . ALA A 1 110 ? 9.609 3.212 -19.411 1.00 96.25 110 ALA A N 1
ATOM 808 C CA . ALA A 1 110 ? 8.232 3.584 -19.724 1.00 96.25 110 ALA A CA 1
ATOM 809 C C . ALA A 1 110 ? 8.019 5.103 -19.797 1.00 96.25 110 ALA A C 1
ATOM 811 O O . ALA A 1 110 ? 7.067 5.556 -20.446 1.00 96.25 110 ALA A O 1
ATOM 812 N N . GLY A 1 111 ? 8.879 5.895 -19.149 1.00 95.88 111 GLY A N 1
ATOM 813 C CA . GLY A 1 111 ? 8.714 7.339 -19.020 1.00 95.88 111 GLY A CA 1
ATOM 814 C C . GLY A 1 111 ? 7.304 7.703 -18.543 1.00 95.88 111 GLY A C 1
ATOM 815 O O . GLY A 1 111 ? 6.786 7.144 -17.581 1.00 95.88 111 GLY A O 1
ATOM 816 N N . ARG A 1 112 ? 6.631 8.609 -19.263 1.00 95.38 112 ARG A N 1
ATOM 817 C CA . ARG A 1 112 ? 5.280 9.099 -18.912 1.00 95.38 112 ARG A CA 1
ATOM 818 C C . ARG A 1 112 ? 4.151 8.067 -19.073 1.00 95.38 112 ARG A C 1
ATOM 820 O O . ARG A 1 112 ? 3.016 8.380 -18.699 1.00 95.38 112 ARG A O 1
ATOM 827 N N . ARG A 1 113 ? 4.422 6.885 -19.649 1.00 95.88 113 ARG A N 1
ATOM 828 C CA . ARG A 1 113 ? 3.434 5.795 -19.746 1.00 95.88 113 ARG A CA 1
ATOM 829 C C . ARG A 1 113 ? 3.155 5.176 -18.380 1.00 95.88 113 ARG A C 1
ATOM 831 O O . ARG A 1 113 ? 1.997 4.890 -18.093 1.00 95.88 113 ARG A O 1
ATOM 838 N N . CYS A 1 114 ? 4.174 5.045 -17.530 1.00 97.12 114 CYS A N 1
ATOM 839 C CA . CYS A 1 114 ? 3.980 4.655 -16.138 1.00 97.12 114 CYS A CA 1
ATOM 840 C C . CYS A 1 114 ? 3.393 5.847 -15.372 1.00 97.12 114 CYS A C 1
ATOM 842 O O . CYS A 1 114 ? 4.028 6.892 -15.223 1.00 97.12 114 CYS A O 1
ATOM 844 N N . ARG A 1 115 ? 2.134 5.726 -14.950 1.00 95.88 115 ARG A N 1
ATOM 845 C CA . ARG A 1 115 ? 1.383 6.805 -14.291 1.00 95.88 115 ARG A CA 1
ATOM 846 C C . ARG A 1 115 ? 1.620 6.848 -12.788 1.00 95.88 115 ARG A C 1
ATOM 848 O O . ARG A 1 115 ? 1.517 7.922 -12.198 1.00 95.88 115 ARG A O 1
ATOM 855 N N . ALA A 1 116 ? 1.895 5.694 -12.193 1.00 94.94 116 ALA A N 1
ATOM 856 C CA . ALA A 1 116 ? 2.168 5.517 -10.778 1.00 94.94 116 ALA A CA 1
ATOM 857 C C . ALA A 1 116 ? 2.857 4.167 -10.549 1.00 94.94 116 ALA A C 1
ATOM 859 O O . ALA A 1 116 ? 2.679 3.245 -11.343 1.00 94.94 116 ALA A O 1
ATOM 860 N N . VAL A 1 117 ? 3.582 4.074 -9.436 1.00 96.06 117 VAL A N 1
ATOM 861 C CA . VAL A 1 117 ? 4.024 2.819 -8.822 1.00 96.06 117 VAL A CA 1
ATOM 862 C C . VAL A 1 117 ? 3.326 2.748 -7.468 1.00 96.06 117 VAL A C 1
ATOM 864 O O . VAL A 1 117 ? 3.402 3.718 -6.708 1.00 96.06 117 VAL A O 1
ATOM 867 N N . LEU A 1 118 ? 2.597 1.672 -7.188 1.00 95.94 118 LEU A N 1
ATOM 868 C CA . LEU A 1 118 ? 1.857 1.516 -5.935 1.00 95.94 118 LEU A CA 1
ATOM 869 C C . LEU A 1 118 ? 1.823 0.056 -5.465 1.00 95.94 118 LEU A C 1
ATOM 871 O O . LEU A 1 118 ? 1.920 -0.842 -6.297 1.00 95.94 118 LEU A O 1
ATOM 875 N N . PRO A 1 119 ? 1.681 -0.186 -4.154 1.00 97.62 119 PRO A N 1
ATOM 876 C CA . PRO A 1 119 ? 1.402 -1.515 -3.624 1.00 97.62 119 PRO A CA 1
ATOM 877 C C . PRO A 1 119 ? 0.231 -2.192 -4.344 1.00 97.62 119 PRO A C 1
ATOM 879 O O . PRO A 1 119 ? -0.813 -1.570 -4.553 1.00 97.62 119 PRO A O 1
ATOM 882 N N . ASP A 1 120 ? 0.385 -3.461 -4.702 1.00 96.44 120 ASP A N 1
ATOM 883 C CA . ASP A 1 120 ? -0.623 -4.266 -5.401 1.00 96.44 120 ASP A CA 1
ATOM 884 C C . ASP A 1 120 ? -2.035 -4.212 -4.786 1.00 96.44 120 ASP A C 1
ATOM 886 O O . ASP A 1 120 ? -3.010 -4.024 -5.516 1.00 96.44 120 ASP A O 1
ATOM 890 N N . TYR A 1 121 ? -2.176 -4.275 -3.462 1.00 97.38 121 TYR A N 1
ATOM 891 C CA . TYR A 1 121 ? -3.466 -4.223 -2.770 1.00 97.38 121 TYR A CA 1
ATOM 892 C C . TYR A 1 121 ? -4.218 -2.904 -3.002 1.00 97.38 121 TYR A C 1
ATOM 894 O O . TYR A 1 121 ? -5.440 -2.866 -2.883 1.00 97.38 121 TYR A O 1
ATOM 902 N N . LEU A 1 122 ? -3.532 -1.818 -3.386 1.00 96.62 122 LEU A N 1
ATOM 903 C CA . LEU A 1 122 ? -4.166 -0.543 -3.741 1.00 96.62 122 LEU A CA 1
ATOM 904 C C . LEU A 1 122 ? -4.781 -0.542 -5.151 1.00 96.62 122 LEU A C 1
ATOM 906 O O . LEU A 1 122 ? -5.485 0.410 -5.493 1.00 96.62 122 LEU A O 1
ATOM 910 N N . THR A 1 123 ? -4.544 -1.583 -5.960 1.00 95.00 123 THR A N 1
ATOM 911 C CA . THR A 1 123 ? -5.245 -1.789 -7.243 1.00 95.00 123 THR A CA 1
ATOM 912 C C . THR A 1 123 ? -6.593 -2.477 -7.091 1.00 95.00 123 THR A C 1
ATOM 914 O O . THR A 1 123 ? -7.415 -2.405 -8.007 1.00 95.00 123 THR A O 1
ATOM 917 N N . LEU A 1 124 ? -6.840 -3.110 -5.942 1.00 96.00 124 LEU A N 1
ATOM 918 C CA . LEU A 1 124 ? -8.113 -3.753 -5.666 1.00 96.00 124 LEU A CA 1
ATOM 919 C C . LEU A 1 124 ? -9.244 -2.711 -5.621 1.00 96.00 124 LEU A C 1
ATOM 921 O O . LEU A 1 124 ? -9.028 -1.566 -5.195 1.00 96.00 124 LEU A O 1
ATOM 925 N N . PRO A 1 125 ? -10.471 -3.093 -6.022 1.00 94.69 125 PRO A N 1
ATOM 926 C CA . PRO A 1 125 ? -11.639 -2.240 -5.873 1.00 94.69 125 PRO A CA 1
ATOM 927 C C . PRO A 1 125 ? -11.787 -1.720 -4.439 1.00 94.69 125 PRO A C 1
ATOM 929 O O . PRO A 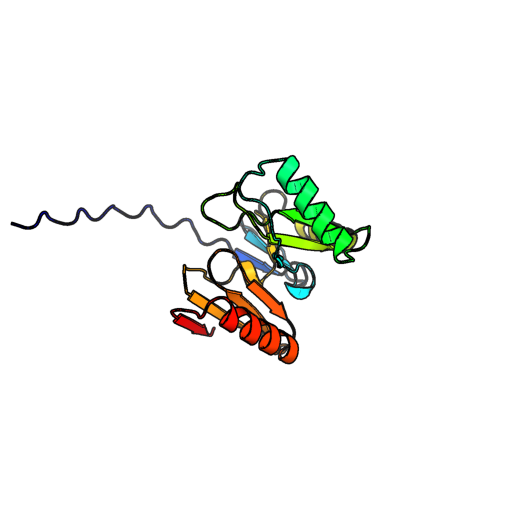1 125 ? -11.497 -2.416 -3.471 1.00 94.69 125 PRO A O 1
ATOM 932 N N . ALA A 1 126 ? -12.272 -0.489 -4.296 1.00 94.38 126 ALA A N 1
ATOM 933 C CA . ALA A 1 126 ? -12.458 0.133 -2.993 1.00 94.38 126 ALA A CA 1
ATOM 934 C C . ALA A 1 126 ? -13.775 0.907 -2.948 1.00 94.38 126 ALA A C 1
ATOM 936 O O . ALA A 1 126 ? -14.102 1.667 -3.861 1.00 94.38 126 ALA A O 1
ATOM 937 N N . ALA A 1 127 ? -14.510 0.746 -1.852 1.00 94.44 127 ALA A N 1
ATOM 938 C CA . ALA A 1 127 ? -15.695 1.532 -1.539 1.00 94.44 127 ALA A CA 1
ATOM 939 C C . ALA A 1 127 ? -15.810 1.715 -0.016 1.00 94.44 127 ALA A C 1
ATOM 941 O O . ALA A 1 127 ? -15.269 0.901 0.735 1.00 94.44 127 ALA A O 1
ATOM 942 N N . PRO A 1 128 ? -16.496 2.764 0.475 1.00 93.19 128 PRO A N 1
ATOM 943 C CA . PRO A 1 128 ? -16.773 2.901 1.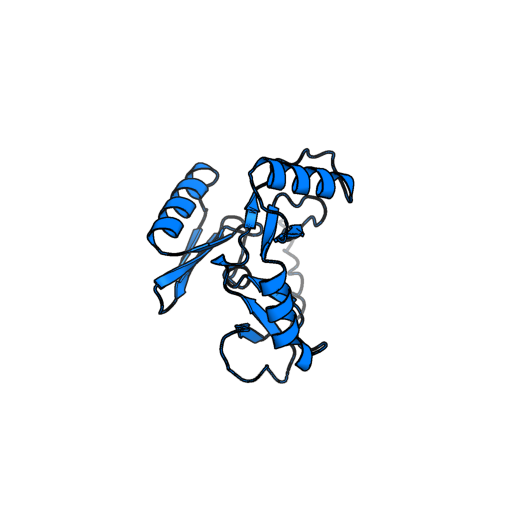903 1.00 93.19 128 PRO A CA 1
ATOM 944 C C . PRO A 1 128 ? -17.466 1.649 2.461 1.00 93.19 128 PRO A C 1
ATOM 946 O O . PRO A 1 128 ? -18.470 1.208 1.907 1.00 93.19 128 PRO A O 1
ATOM 949 N N . GLY A 1 129 ? -16.927 1.080 3.543 1.00 94.25 129 GLY A N 1
ATOM 950 C CA . GLY A 1 129 ? -17.477 -0.113 4.200 1.00 94.25 129 GLY A CA 1
ATOM 951 C C . GLY A 1 129 ? -17.300 -1.436 3.441 1.00 94.25 129 GLY A C 1
ATOM 952 O O . GLY A 1 129 ? -17.778 -2.457 3.927 1.00 94.25 129 GLY A O 1
ATOM 953 N N . LEU A 1 130 ? -16.633 -1.445 2.282 1.00 97.19 130 LEU A N 1
ATOM 954 C CA . LEU A 1 130 ? -16.328 -2.663 1.529 1.00 97.19 130 LEU A CA 1
ATOM 955 C C . LEU A 1 130 ? -14.920 -3.149 1.866 1.00 97.19 130 LEU A C 1
ATOM 957 O O . LEU A 1 130 ? -13.959 -2.392 1.727 1.00 97.19 130 LEU A O 1
ATOM 961 N N . TRP A 1 131 ? -14.799 -4.421 2.233 1.00 98.19 131 TRP A N 1
ATOM 962 C CA . TRP A 1 131 ? -13.523 -5.128 2.208 1.00 98.19 131 TRP A CA 1
ATOM 963 C C . TRP A 1 131 ? -13.414 -5.942 0.926 1.00 98.19 131 TRP A C 1
ATOM 965 O O . TRP A 1 131 ? -14.351 -6.650 0.562 1.00 98.19 131 TRP A O 1
ATOM 975 N N . VAL A 1 132 ? -12.276 -5.851 0.247 1.00 98.50 132 VAL A N 1
ATOM 976 C CA . VAL A 1 132 ? -11.946 -6.719 -0.887 1.00 98.50 132 VAL A CA 1
ATOM 977 C C . VAL A 1 132 ? -10.746 -7.564 -0.513 1.00 98.50 132 VAL A C 1
ATOM 979 O O . VAL A 1 132 ? -9.759 -7.022 -0.025 1.00 98.50 132 VAL A O 1
ATOM 982 N N . ILE A 1 133 ? -10.844 -8.874 -0.713 1.00 98.12 133 ILE A N 1
ATOM 983 C CA . ILE A 1 133 ? -9.795 -9.833 -0.373 1.00 98.12 133 ILE A CA 1
ATOM 984 C C . ILE A 1 133 ? -9.532 -10.698 -1.602 1.00 98.12 133 ILE A C 1
ATOM 986 O O . ILE A 1 133 ? -10.456 -11.304 -2.143 1.00 98.12 133 ILE A O 1
ATOM 990 N N . GLU A 1 134 ? -8.278 -10.754 -2.021 1.00 97.81 134 GLU A N 1
ATOM 991 C CA . GLU A 1 134 ? -7.788 -11.589 -3.115 1.00 97.81 134 GLU A CA 1
ATOM 992 C C . GLU A 1 134 ? -6.645 -12.456 -2.580 1.00 97.81 134 GLU A C 1
ATOM 994 O O . GLU A 1 134 ? -5.823 -11.984 -1.793 1.00 97.81 134 GLU A O 1
ATOM 999 N N . VAL A 1 135 ? -6.599 -13.722 -2.987 1.00 96.50 135 VAL A N 1
ATOM 1000 C CA . VAL A 1 135 ? -5.480 -14.624 -2.684 1.00 96.50 135 VAL A CA 1
ATOM 1001 C C . VAL A 1 135 ? -4.840 -14.986 -4.009 1.00 96.50 135 VAL A C 1
ATOM 1003 O O . VAL A 1 135 ? -5.533 -15.463 -4.906 1.00 96.50 135 VAL A O 1
ATOM 1006 N N . ASP A 1 136 ? -3.549 -14.708 -4.158 1.00 90.50 136 ASP A N 1
ATOM 1007 C CA . ASP A 1 136 ? -2.841 -15.090 -5.377 1.00 90.50 136 ASP A CA 1
ATOM 1008 C C . ASP A 1 136 ? -2.487 -16.585 -5.406 1.00 90.50 136 ASP A C 1
ATOM 1010 O O . ASP A 1 136 ? -2.715 -17.330 -4.451 1.00 90.50 136 ASP A O 1
ATOM 1014 N N . GLU A 1 137 ? -1.931 -17.037 -6.530 1.00 87.56 137 GLU A N 1
ATOM 1015 C CA . GLU A 1 137 ? -1.522 -18.433 -6.719 1.00 87.56 137 GLU A CA 1
ATOM 1016 C C . GLU A 1 137 ? -0.420 -18.873 -5.737 1.00 87.56 137 GLU A C 1
ATOM 1018 O O . GLU A 1 137 ? -0.304 -20.061 -5.441 1.00 87.56 137 GLU A O 1
ATOM 1023 N N . GLY A 1 138 ? 0.367 -17.925 -5.217 1.00 87.69 138 GLY A N 1
ATOM 1024 C CA . GLY A 1 138 ? 1.408 -18.157 -4.215 1.00 87.69 138 GLY A CA 1
ATOM 1025 C C . GLY A 1 138 ? 0.879 -18.229 -2.781 1.00 87.69 138 GLY A C 1
ATOM 1026 O O . GLY A 1 138 ? 1.629 -18.594 -1.881 1.00 87.69 138 GLY A O 1
ATOM 1027 N N . GLY A 1 139 ? -0.402 -17.921 -2.562 1.00 92.31 139 GLY A N 1
ATOM 1028 C CA . GLY A 1 139 ? -1.030 -17.899 -1.244 1.00 92.31 139 GLY A CA 1
ATOM 1029 C C . GLY A 1 139 ? -0.936 -16.552 -0.523 1.00 92.31 139 GLY A C 1
ATOM 1030 O O . GLY A 1 139 ? -1.467 -16.436 0.582 1.00 92.31 139 GLY A O 1
ATOM 1031 N N . THR A 1 140 ? -0.342 -15.521 -1.132 1.00 96.25 140 THR A N 1
ATOM 1032 C CA . THR A 1 140 ? -0.304 -14.184 -0.527 1.00 96.25 140 THR A CA 1
ATOM 1033 C C . THR A 1 140 ? -1.703 -13.585 -0.555 1.00 96.25 140 THR A C 1
ATOM 1035 O O . THR A 1 140 ? -2.376 -13.539 -1.590 1.00 96.25 140 THR A O 1
ATOM 1038 N N . VAL A 1 141 ? -2.148 -13.089 0.595 1.00 98.12 141 VAL A N 1
ATOM 1039 C CA . VAL A 1 141 ? -3.432 -12.410 0.743 1.00 98.12 141 VAL A CA 1
ATOM 1040 C C . VAL A 1 141 ? -3.228 -10.920 0.515 1.00 98.12 141 VAL A C 1
ATOM 1042 O O . VAL A 1 141 ? -2.464 -10.276 1.231 1.00 98.12 141 VAL A O 1
ATOM 1045 N N . ARG A 1 142 ? -3.962 -10.353 -0.441 1.00 98.38 142 ARG A N 1
ATOM 1046 C CA . ARG A 1 142 ? -4.061 -8.913 -0.692 1.00 98.38 142 ARG A CA 1
ATOM 1047 C C . ARG A 1 142 ? -5.433 -8.438 -0.240 1.00 98.38 142 ARG A C 1
ATOM 1049 O O . ARG A 1 142 ? -6.455 -8.968 -0.671 1.00 98.38 142 ARG A O 1
ATOM 1056 N N . ALA A 1 143 ? -5.464 -7.440 0.633 1.00 98.25 143 ALA A N 1
ATOM 1057 C CA . ALA A 1 143 ? -6.690 -6.927 1.220 1.00 98.25 143 ALA A CA 1
ATOM 1058 C C . ALA A 1 143 ? -6.803 -5.412 1.044 1.00 98.25 143 ALA A C 1
ATOM 1060 O O . ALA A 1 143 ? -5.872 -4.658 1.325 1.00 98.25 143 ALA A O 1
ATOM 1061 N N . ARG A 1 144 ? -7.982 -4.951 0.628 1.00 97.62 144 ARG A N 1
ATOM 1062 C CA . ARG A 1 144 ? -8.355 -3.537 0.546 1.00 97.62 144 ARG A CA 1
ATOM 1063 C C . ARG A 1 144 ? -9.504 -3.273 1.502 1.00 97.62 144 ARG A C 1
ATOM 1065 O O . ARG A 1 144 ? -10.637 -3.677 1.245 1.00 97.62 144 ARG A O 1
ATOM 1072 N N . LEU A 1 145 ? -9.207 -2.608 2.614 1.00 96.69 145 LEU A N 1
ATOM 1073 C CA . LEU A 1 145 ? -10.139 -2.414 3.726 1.00 96.69 145 LEU A CA 1
ATOM 1074 C C . LEU A 1 145 ? -10.793 -1.028 3.629 1.00 96.69 145 LEU A C 1
ATOM 1076 O O . LEU A 1 145 ? -10.586 -0.131 4.444 1.00 96.69 145 LEU A O 1
ATOM 1080 N N . GLY A 1 146 ? -11.568 -0.826 2.566 1.00 94.31 146 GLY A N 1
ATOM 1081 C CA . GLY A 1 146 ? -12.189 0.455 2.243 1.00 94.31 146 GLY A CA 1
ATOM 1082 C C . GLY A 1 146 ? -11.282 1.403 1.453 1.00 94.31 146 GLY A C 1
ATOM 1083 O O . GLY A 1 146 ? -10.394 0.993 0.708 1.00 94.31 146 GLY A O 1
ATOM 1084 N N . LEU A 1 147 ? -11.548 2.710 1.554 1.00 93.62 147 LEU A N 1
ATOM 1085 C CA . LEU A 1 147 ? -10.894 3.719 0.706 1.00 93.62 147 LEU A CA 1
ATOM 1086 C C . LEU A 1 147 ? -9.460 4.050 1.129 1.00 93.62 147 LEU A C 1
ATOM 1088 O O . LEU A 1 147 ? -8.650 4.465 0.300 1.00 93.62 147 LEU A O 1
ATOM 1092 N N . GLU A 1 148 ? -9.149 3.911 2.412 1.00 93.25 148 GLU A N 1
ATOM 1093 C CA . GLU A 1 148 ? -7.929 4.471 2.993 1.00 93.25 148 GLU A CA 1
ATOM 1094 C C . GLU A 1 148 ? -6.992 3.420 3.568 1.00 93.25 148 GLU A C 1
ATOM 1096 O O . GLU A 1 148 ? -5.937 3.803 4.055 1.00 93.25 148 GLU A O 1
ATOM 1101 N N . ASP A 1 149 ? -7.346 2.136 3.492 1.00 94.75 149 ASP A N 1
ATOM 1102 C CA . ASP A 1 149 ? -6.628 1.072 4.187 1.00 94.75 149 ASP A CA 1
ATOM 1103 C C . ASP A 1 149 ? -6.483 -0.200 3.340 1.00 94.75 149 ASP A C 1
ATOM 1105 O O . ASP A 1 149 ? -7.192 -0.384 2.343 1.00 94.75 149 ASP A O 1
ATOM 1109 N N . GLY A 1 150 ? -5.530 -1.050 3.697 1.00 96.94 150 GLY A N 1
ATOM 1110 C CA . GLY A 1 150 ? -5.206 -2.287 3.001 1.00 96.94 150 GLY A CA 1
ATOM 1111 C C . GLY A 1 150 ? -3.792 -2.779 3.291 1.00 96.94 150 GLY A C 1
ATOM 1112 O O . GLY A 1 150 ? -2.958 -2.039 3.809 1.00 96.94 150 GLY A O 1
ATOM 1113 N N . PHE A 1 151 ? -3.534 -4.034 2.944 1.00 98.31 151 PHE A N 1
ATOM 1114 C CA . PHE A 1 151 ? -2.247 -4.691 3.142 1.00 98.31 151 PHE A CA 1
ATOM 1115 C C . PHE A 1 151 ? -2.071 -5.861 2.161 1.00 98.31 151 PHE A C 1
ATOM 1117 O O . PHE A 1 151 ? -3.042 -6.334 1.567 1.00 98.31 151 PHE A O 1
ATOM 1124 N N . ALA A 1 152 ? -0.839 -6.357 2.034 1.00 98.19 152 ALA A N 1
ATOM 1125 C CA . ALA A 1 152 ? -0.555 -7.687 1.501 1.00 98.19 152 ALA A CA 1
ATOM 1126 C C . ALA A 1 152 ? 0.288 -8.462 2.518 1.00 98.19 152 ALA A C 1
ATOM 1128 O O . ALA A 1 152 ? 1.193 -7.882 3.121 1.00 98.19 152 ALA A O 1
ATOM 1129 N N . ALA A 1 153 ? -0.038 -9.730 2.752 1.00 98.00 153 ALA A N 1
ATOM 1130 C CA . ALA A 1 153 ? 0.643 -10.559 3.739 1.00 98.00 153 ALA A CA 1
ATOM 1131 C C . ALA A 1 153 ? 0.426 -12.056 3.480 1.00 98.00 153 ALA A C 1
ATOM 1133 O O . ALA A 1 153 ? -0.558 -12.460 2.862 1.00 98.00 153 ALA A O 1
ATOM 1134 N N . GLU A 1 154 ? 1.315 -12.874 4.038 1.00 97.19 154 GLU A N 1
ATOM 1135 C CA . GLU A 1 154 ? 1.131 -14.324 4.147 1.00 97.19 154 GLU A CA 1
ATOM 1136 C C . GLU A 1 154 ? -0.142 -14.679 4.947 1.00 97.19 154 GLU A C 1
ATOM 1138 O O . GLU A 1 154 ? -0.549 -13.895 5.815 1.00 97.19 154 GLU A O 1
ATOM 1143 N N . PRO A 1 155 ? -0.759 -15.857 4.724 1.00 96.75 155 PRO A N 1
ATOM 1144 C CA . PRO A 1 155 ? -2.082 -16.201 5.257 1.00 96.75 155 PRO A CA 1
ATOM 1145 C C . PRO A 1 155 ? -2.274 -15.994 6.764 1.00 96.75 155 PRO A C 1
ATOM 1147 O O . PRO A 1 155 ? -3.283 -15.423 7.185 1.00 96.75 155 PRO A O 1
ATOM 1150 N N . ASP A 1 156 ? -1.313 -16.424 7.583 1.00 97.44 156 ASP A N 1
ATOM 1151 C CA . ASP A 1 156 ? -1.430 -16.345 9.044 1.00 97.44 156 ASP A CA 1
ATOM 1152 C C . ASP A 1 156 ? -1.387 -14.896 9.541 1.00 97.44 156 ASP A C 1
ATOM 1154 O O . ASP A 1 156 ? -2.192 -14.490 10.384 1.00 97.44 156 ASP A O 1
ATOM 1158 N N . LEU A 1 157 ? -0.490 -14.085 8.972 1.00 97.88 157 LEU A N 1
ATOM 1159 C CA . LEU A 1 157 ? -0.409 -12.662 9.287 1.00 97.88 157 LEU A CA 1
ATOM 1160 C C . LEU A 1 157 ? -1.638 -11.921 8.754 1.00 97.88 157 LEU A C 1
ATOM 1162 O O . LEU A 1 157 ? -2.216 -11.101 9.463 1.00 97.88 157 LEU A O 1
ATOM 1166 N N . ALA A 1 158 ? -2.079 -12.240 7.538 1.00 97.88 158 ALA A N 1
ATOM 1167 C CA . ALA A 1 158 ? -3.270 -11.654 6.944 1.00 97.88 158 ALA A CA 1
ATOM 1168 C C . ALA A 1 158 ? -4.512 -11.898 7.803 1.00 97.88 158 ALA A C 1
ATOM 1170 O O . ALA A 1 158 ? -5.298 -10.979 8.034 1.00 97.88 158 ALA A O 1
ATOM 1171 N N . ARG A 1 159 ? -4.667 -13.114 8.335 1.00 97.56 159 ARG A N 1
ATOM 1172 C CA . ARG A 1 159 ? -5.737 -13.437 9.276 1.00 97.56 159 ARG A CA 1
ATOM 1173 C C . ARG A 1 159 ? -5.664 -12.563 10.529 1.00 97.56 159 ARG A C 1
ATOM 1175 O O . ARG A 1 159 ? -6.679 -11.979 10.898 1.00 97.56 159 ARG A O 1
ATOM 1182 N N . ALA A 1 160 ? -4.492 -12.443 11.153 1.00 98.06 160 ALA A N 1
ATOM 1183 C CA . ALA A 1 160 ? -4.321 -11.610 12.344 1.00 98.06 160 ALA A CA 1
ATOM 1184 C C . ALA A 1 160 ? -4.652 -10.129 12.070 1.00 98.06 160 ALA A C 1
ATOM 1186 O O . ALA A 1 160 ? -5.341 -9.491 12.865 1.00 98.06 160 ALA A O 1
ATOM 1187 N N . LEU A 1 161 ? -4.225 -9.596 10.920 1.00 97.56 161 LEU A N 1
ATOM 1188 C CA . LEU A 1 161 ? -4.523 -8.223 10.503 1.00 97.56 161 LEU A CA 1
ATOM 1189 C C . LEU A 1 161 ? -6.021 -8.003 10.244 1.00 97.56 161 LEU A C 1
ATOM 1191 O O . LEU A 1 161 ? -6.561 -6.971 10.636 1.00 97.56 161 LEU A O 1
ATOM 1195 N N . LEU A 1 162 ? -6.714 -8.969 9.629 1.00 97.44 162 LEU A N 1
ATOM 1196 C CA . LEU A 1 162 ? -8.168 -8.904 9.427 1.00 97.44 162 LEU A CA 1
ATOM 1197 C C . LEU A 1 162 ? -8.934 -8.964 10.750 1.00 97.44 162 LEU A C 1
ATOM 1199 O O . LEU A 1 162 ? -9.900 -8.223 10.927 1.00 97.44 162 LEU A O 1
ATOM 1203 N N . GLU A 1 163 ? -8.515 -9.833 11.673 1.00 97.19 163 GLU A N 1
ATOM 1204 C CA . GLU A 1 163 ? -9.109 -9.935 13.008 1.00 97.19 163 GLU A CA 1
ATOM 1205 C C . GLU A 1 163 ? -8.953 -8.622 13.784 1.00 97.19 163 GLU A C 1
ATOM 1207 O O . GLU A 1 163 ? -9.901 -8.187 14.436 1.00 97.19 163 GLU A O 1
ATOM 1212 N N . GLU A 1 164 ? -7.796 -7.961 13.693 1.00 96.56 164 GLU A N 1
ATOM 1213 C CA . GLU A 1 164 ? -7.580 -6.663 14.336 1.00 96.56 164 GLU A CA 1
ATOM 1214 C C . GLU A 1 164 ? -8.405 -5.550 13.680 1.00 96.56 164 GLU A C 1
ATOM 1216 O O . GLU A 1 164 ? -9.129 -4.831 14.369 1.00 96.56 164 GLU A O 1
ATOM 1221 N N . ALA A 1 165 ? -8.403 -5.471 12.347 1.00 95.69 165 ALA A N 1
ATOM 1222 C CA . ALA A 1 165 ? -9.208 -4.492 11.619 1.00 95.69 165 ALA A CA 1
ATOM 1223 C C . ALA A 1 165 ? -10.713 -4.642 11.910 1.00 95.69 165 ALA A C 1
ATOM 1225 O O . ALA A 1 165 ? -11.433 -3.648 12.004 1.00 95.69 165 ALA A O 1
ATOM 1226 N N . ALA A 1 166 ? -11.197 -5.874 12.104 1.00 95.56 166 ALA A N 1
ATOM 1227 C CA . ALA A 1 166 ? -12.600 -6.143 12.417 1.00 95.56 166 ALA A CA 1
ATOM 1228 C C . ALA A 1 166 ? -13.008 -5.636 13.809 1.00 95.56 166 ALA A C 1
ATOM 1230 O O . ALA A 1 166 ? -14.178 -5.302 14.007 1.00 95.56 166 ALA A O 1
ATOM 1231 N N . LYS A 1 167 ? -12.067 -5.566 14.763 1.00 95.56 167 LYS A N 1
ATOM 1232 C CA . LYS A 1 167 ? -12.309 -4.984 16.095 1.00 95.56 167 LYS A CA 1
ATOM 1233 C C . LYS A 1 167 ? -12.449 -3.467 16.026 1.00 95.56 167 LYS A C 1
ATOM 1235 O O . LYS A 1 167 ? -13.247 -2.908 16.772 1.00 95.56 167 LYS A O 1
ATOM 1240 N N . GLU A 1 168 ? -11.688 -2.816 15.148 1.00 91.56 168 GLU A N 1
ATOM 1241 C CA . GLU A 1 168 ? -11.751 -1.365 14.955 1.00 91.56 168 GLU A CA 1
ATOM 1242 C C . GLU A 1 168 ? -13.009 -0.958 14.174 1.00 91.56 168 GLU A C 1
ATOM 1244 O O . GLU A 1 168 ? -13.755 -0.076 14.604 1.00 91.56 168 GLU A O 1
ATOM 1249 N N . ALA A 1 169 ? -13.271 -1.615 13.040 1.00 90.06 169 ALA A N 1
ATOM 1250 C CA . ALA A 1 169 ? -14.447 -1.360 12.218 1.00 90.06 169 ALA A CA 1
ATOM 1251 C C . ALA A 1 169 ? -14.809 -2.566 11.336 1.00 90.06 169 ALA A C 1
ATOM 1253 O O . ALA A 1 169 ? -14.141 -2.865 10.344 1.00 90.06 169 ALA A O 1
ATOM 1254 N N . ALA A 1 170 ? -15.934 -3.214 11.641 1.00 92.06 170 ALA A N 1
ATOM 1255 C CA . ALA A 1 170 ? -16.454 -4.300 10.817 1.00 92.06 170 ALA A CA 1
ATOM 1256 C C . ALA A 1 170 ? -16.903 -3.805 9.421 1.00 92.06 170 ALA A C 1
ATOM 1258 O O . ALA A 1 170 ? -17.512 -2.732 9.311 1.00 92.06 170 ALA A O 1
ATOM 1259 N N . PRO A 1 171 ? -16.661 -4.581 8.346 1.00 96.19 171 PRO A N 1
ATOM 1260 C CA . PRO A 1 171 ? -17.137 -4.234 7.014 1.00 96.19 171 PRO A CA 1
ATOM 1261 C C . PRO A 1 171 ? -18.658 -4.347 6.910 1.00 96.19 171 PRO A C 1
ATOM 1263 O O . PRO A 1 171 ? -19.280 -5.229 7.499 1.00 96.19 171 PRO A O 1
ATOM 1266 N N . ALA A 1 172 ? -19.254 -3.509 6.066 1.00 96.88 172 ALA A N 1
ATOM 1267 C CA . ALA A 1 172 ? -20.642 -3.665 5.641 1.00 96.88 172 ALA A CA 1
ATOM 1268 C C . ALA A 1 172 ? -20.797 -4.773 4.583 1.00 96.88 172 ALA A C 1
ATOM 1270 O O . ALA A 1 172 ? -21.860 -5.380 4.472 1.00 96.88 172 ALA A O 1
ATOM 1271 N N . ALA A 1 173 ? -19.749 -5.024 3.794 1.00 97.19 173 ALA A N 1
ATOM 1272 C CA . ALA A 1 173 ? -19.707 -6.084 2.795 1.00 97.19 173 ALA A CA 1
ATOM 1273 C C . ALA A 1 173 ? -18.273 -6.580 2.574 1.00 97.19 173 ALA A C 1
ATOM 1275 O O . ALA A 1 173 ? -17.316 -5.819 2.723 1.00 97.19 173 ALA A O 1
ATOM 1276 N N . ILE A 1 174 ? -18.143 -7.842 2.162 1.00 97.69 174 ILE A N 1
ATOM 1277 C CA . ILE A 1 174 ? -16.873 -8.454 1.765 1.00 97.69 174 ILE A CA 1
ATOM 1278 C C . ILE A 1 174 ? -17.015 -8.962 0.330 1.00 97.69 174 ILE A C 1
ATOM 1280 O O . ILE A 1 174 ? -17.952 -9.697 0.020 1.00 97.69 174 ILE A O 1
ATOM 1284 N N . LEU A 1 175 ? -16.080 -8.580 -0.535 1.00 97.62 175 LEU A N 1
ATOM 1285 C CA . LEU A 1 175 ? -15.905 -9.131 -1.872 1.00 97.62 175 LEU A CA 1
ATOM 1286 C C . LEU A 1 175 ? -14.648 -10.000 -1.882 1.00 97.62 175 LEU A C 1
ATOM 1288 O O . LEU A 1 175 ? -13.559 -9.519 -1.578 1.00 97.62 175 LEU A O 1
ATOM 1292 N N . ARG A 1 176 ? -14.805 -11.270 -2.250 1.00 95.06 176 ARG A N 1
ATOM 1293 C CA . ARG A 1 176 ? -13.686 -12.177 -2.500 1.00 95.06 176 ARG A CA 1
ATOM 1294 C C . ARG A 1 176 ? -13.470 -12.284 -4.005 1.00 95.06 176 ARG A C 1
ATOM 1296 O O . ARG A 1 176 ? -14.439 -12.555 -4.717 1.00 95.06 176 ARG A O 1
ATOM 1303 N N . LEU A 1 177 ? -12.240 -12.043 -4.444 1.00 89.56 177 LEU A N 1
ATOM 1304 C CA . LEU A 1 177 ? -11.803 -12.218 -5.829 1.00 89.56 177 LEU A CA 1
ATOM 1305 C C . LEU A 1 177 ? -11.085 -13.559 -5.996 1.00 89.56 177 LEU A C 1
ATOM 1307 O O . LEU A 1 177 ? -10.440 -14.002 -5.013 1.00 89.56 177 LEU A O 1
#

Sequence (177 aa):
MIPPFRRRRSAPAAPSLAIHAVESGAPLPVGPFVATVPGADAPLLPLDLPSGLNGVARERVARRQLRDAGCAAGLDLRPARLGSRRESWARMLVCDGALRADWATLVAPAGRRCRAVLPDYLTLPAAPGLWVIEVDEGGTVRARLGLEDGFAAEPDLARALLEEAAKEAAPAAILRL

Foldseek 3Di:
DDDDDDPDDDDPDDPDAAEAALPPPDDDDPAAHAYAYA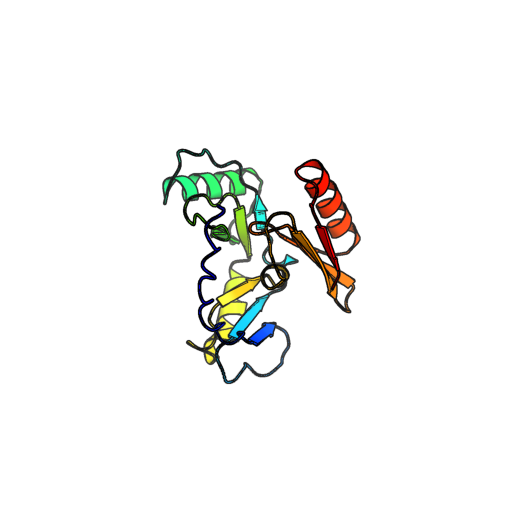QQQWDKAFADFDPPDWDPRRVVRRVVVCVVVPNDPQKDKAFQCQDPDSGRTGIITIHGNVVVVVSCVSCVVVPVSHPYYYHPLLPDDAAVLEKEWEADPVRWIWIDRHRRDTGIGHPVVVVVVVVVVCVVPHGPYYHYD

Radius of gyration: 18.26 Å; chains: 1; bounding box: 63×39×43 Å

pLDDT: mean 90.43, std 12.51, range [42.0, 98.5]

Secondary structure (DSSP, 8-state):
-PPP-----PPPPPPPPEEEETTS-SPPPSS-EEEEE-GGGS-EEE----TT--HHHHHHHHHHHHHHTTPPTTEEEEE---SSSTT---EEEEEEHHHHHHHHHHHGGGGGGEEEEEEGGGGS---TTEEEEEE-TT--EEEEESSS-EEEE-HHHHHHHHHHHHHH---SEEEE-